Protein AF-A0A5F2HUT5-F1 (afdb_monomer_lite)

Secondary structure (DSSP, 8-state):
---TTT--HHHHHHSTT------TT--GGGGSPPPPTTHHHHHHHTT--S-TT--SSSS-HHHHHHHHHHHHHHHHHHHHHS--

pLDDT: mean 92.96, std 6.51, range [59.81, 98.06]

Structure (mmCIF, N/CA/C/O backbone):
data_AF-A0A5F2HUT5-F1
#
_entry.id   AF-A0A5F2HUT5-F1
#
loop_
_atom_site.group_PDB
_atom_site.id
_atom_site.type_symbol
_atom_site.label_atom_id
_atom_site.label_alt_id
_atom_site.label_comp_id
_atom_site.label_asym_id
_atom_site.label_entity_id
_atom_site.label_seq_id
_atom_site.p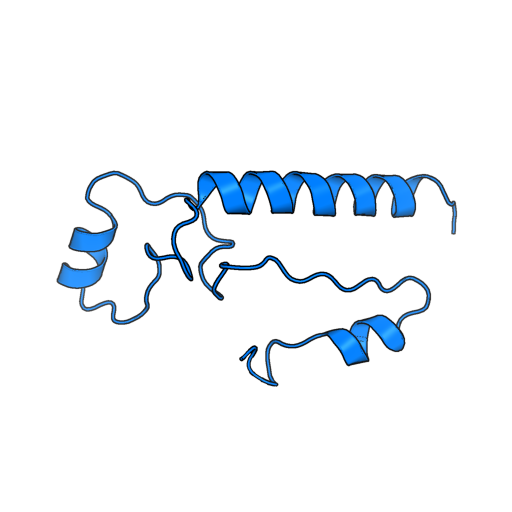dbx_PDB_ins_code
_atom_site.Cartn_x
_atom_site.Cartn_y
_atom_site.Cartn_z
_atom_site.occupancy
_atom_site.B_iso_or_equiv
_atom_site.auth_seq_id
_atom_site.auth_comp_id
_atom_site.auth_asym_id
_atom_site.auth_atom_id
_atom_site.pdbx_PDB_model_num
ATOM 1 N N . THR A 1 1 ? -7.665 -12.489 -0.828 1.00 84.50 1 THR A N 1
ATOM 2 C CA . THR A 1 1 ? -7.201 -12.450 -2.234 1.00 84.50 1 THR A CA 1
ATOM 3 C C . THR A 1 1 ? -7.196 -11.003 -2.692 1.00 84.50 1 THR A C 1
ATOM 5 O O . THR A 1 1 ? -7.870 -10.197 -2.060 1.00 84.50 1 THR A O 1
ATOM 8 N N . ILE A 1 2 ? -6.410 -10.640 -3.709 1.00 89.75 2 ILE A N 1
ATOM 9 C CA . ILE A 1 2 ? -6.442 -9.277 -4.270 1.00 89.75 2 ILE A CA 1
ATOM 10 C C . ILE A 1 2 ? -7.630 -9.207 -5.243 1.00 89.75 2 ILE A C 1
ATOM 12 O O . ILE A 1 2 ? -7.737 -10.112 -6.069 1.00 89.75 2 ILE A O 1
ATOM 16 N N . PRO A 1 3 ? -8.529 -8.208 -5.146 1.00 91.25 3 PRO A N 1
ATOM 17 C CA . PRO A 1 3 ? -9.639 -8.067 -6.087 1.00 91.25 3 PRO A CA 1
ATOM 18 C C . PRO A 1 3 ? -9.157 -7.872 -7.529 1.00 91.25 3 PRO A C 1
ATOM 20 O O . PRO A 1 3 ? -8.169 -7.174 -7.756 1.00 91.25 3 PRO A O 1
ATOM 23 N N . ASP A 1 4 ? -9.896 -8.404 -8.504 1.00 91.31 4 ASP A N 1
ATOM 24 C CA . ASP A 1 4 ? -9.535 -8.317 -9.929 1.00 91.31 4 ASP A CA 1
ATOM 25 C C . ASP A 1 4 ? -9.414 -6.871 -10.434 1.00 91.31 4 ASP A C 1
ATOM 27 O O . ASP A 1 4 ? -8.582 -6.576 -11.283 1.00 91.31 4 ASP A O 1
ATOM 31 N N . GLY A 1 5 ? -10.202 -5.945 -9.875 1.00 90.31 5 GLY A N 1
ATOM 32 C CA . GLY A 1 5 ? -10.108 -4.516 -10.195 1.00 90.31 5 GLY A CA 1
ATOM 33 C C . GLY A 1 5 ? -8.875 -3.809 -9.615 1.00 90.31 5 GLY A C 1
ATOM 34 O O . GLY A 1 5 ? -8.661 -2.637 -9.904 1.00 90.31 5 GLY A O 1
ATOM 35 N N . VAL A 1 6 ? -8.087 -4.492 -8.780 1.00 90.50 6 VAL A N 1
ATOM 36 C CA . VAL A 1 6 ? -6.913 -3.942 -8.081 1.00 90.50 6 VAL A CA 1
ATOM 37 C C . VAL A 1 6 ? -5.626 -4.673 -8.476 1.00 90.50 6 VAL A C 1
ATOM 39 O O . VAL A 1 6 ? -4.546 -4.084 -8.431 1.00 90.50 6 VAL A O 1
ATOM 42 N N . ILE A 1 7 ? -5.705 -5.951 -8.859 1.00 94.81 7 ILE A N 1
ATOM 43 C CA . ILE A 1 7 ? -4.532 -6.716 -9.290 1.00 94.81 7 ILE A CA 1
ATOM 44 C C . ILE A 1 7 ? -3.977 -6.159 -10.613 1.00 94.81 7 ILE A C 1
ATOM 46 O O . ILE A 1 7 ? -4.709 -5.947 -11.576 1.00 94.81 7 ILE A O 1
ATOM 50 N N . ALA A 1 8 ? -2.668 -5.902 -10.655 1.00 94.62 8 ALA A N 1
ATOM 51 C CA . ALA A 1 8 ? -2.004 -5.213 -11.768 1.00 94.62 8 ALA A CA 1
ATOM 52 C C . ALA A 1 8 ? -0.841 -6.017 -12.378 1.00 94.62 8 ALA A C 1
ATOM 54 O O . ALA A 1 8 ? -0.049 -5.478 -13.149 1.00 94.62 8 ALA A O 1
ATOM 55 N N . ASP A 1 9 ? -0.738 -7.306 -12.056 1.00 95.81 9 ASP A N 1
ATOM 56 C CA . ASP A 1 9 ? 0.313 -8.206 -12.544 1.00 95.81 9 ASP A CA 1
ATOM 57 C C . ASP A 1 9 ? 0.328 -8.302 -14.080 1.00 95.81 9 ASP A C 1
ATOM 59 O O . ASP A 1 9 ? 1.372 -8.143 -14.716 1.00 95.81 9 ASP A O 1
ATOM 63 N N . LYS A 1 10 ? -0.849 -8.467 -14.690 1.00 95.38 10 LYS A N 1
ATOM 64 C CA . LYS A 1 10 ? -1.020 -8.517 -16.146 1.00 95.38 10 LYS A CA 1
ATOM 65 C C . LYS A 1 10 ? -0.660 -7.193 -16.806 1.00 95.38 10 LYS A C 1
ATOM 67 O O . LYS A 1 10 ? -0.017 -7.196 -17.850 1.00 95.38 10 LYS A O 1
ATOM 72 N N . LEU A 1 11 ? -1.057 -6.070 -16.205 1.00 94.88 11 LEU A N 1
ATOM 73 C CA . LEU A 1 11 ? -0.721 -4.746 -16.728 1.00 94.88 11 LEU A CA 1
ATOM 74 C C . LEU A 1 11 ? 0.795 -4.532 -16.712 1.00 94.88 11 LEU A C 1
ATOM 76 O O . LEU A 1 11 ? 1.357 -4.126 -17.725 1.00 94.88 11 LEU A O 1
ATOM 80 N N . ALA A 1 12 ? 1.459 -4.860 -15.601 1.00 95.62 12 ALA A N 1
ATOM 81 C CA . ALA A 1 12 ? 2.908 -4.745 -15.491 1.00 95.62 12 ALA A CA 1
ATOM 82 C C . ALA A 1 12 ? 3.621 -5.558 -16.585 1.00 95.62 12 ALA A C 1
ATOM 84 O O . ALA A 1 12 ? 4.497 -5.018 -17.259 1.00 95.62 12 ALA A O 1
ATOM 85 N N . ALA A 1 13 ? 3.183 -6.797 -16.841 1.00 95.75 13 ALA A N 1
ATOM 86 C CA . ALA A 1 13 ? 3.750 -7.660 -17.881 1.00 95.75 13 ALA A CA 1
ATOM 87 C C . ALA A 1 13 ? 3.602 -7.111 -19.317 1.00 95.75 13 ALA A C 1
ATOM 89 O O . ALA A 1 13 ? 4.388 -7.470 -20.191 1.00 95.75 13 ALA A O 1
ATOM 90 N N . LEU A 1 14 ? 2.614 -6.246 -19.572 1.00 96.75 14 LEU A N 1
ATOM 91 C CA . LEU A 1 14 ? 2.389 -5.623 -20.883 1.00 96.75 14 LEU A CA 1
ATOM 92 C C . LEU A 1 14 ? 3.186 -4.329 -21.087 1.00 96.75 14 LEU A C 1
ATOM 94 O O . LEU A 1 14 ? 3.271 -3.826 -22.207 1.00 96.75 14 LEU A O 1
ATOM 98 N N . THR A 1 15 ? 3.756 -3.763 -20.023 1.00 92.88 15 THR A N 1
ATOM 99 C CA . THR A 1 15 ? 4.490 -2.495 -20.098 1.00 92.88 15 THR A CA 1
ATOM 100 C C . THR A 1 15 ? 5.998 -2.742 -20.247 1.00 92.88 15 THR A C 1
ATOM 102 O O . THR A 1 15 ? 6.556 -3.508 -19.466 1.00 92.88 15 THR A O 1
ATOM 105 N N . PRO A 1 16 ? 6.707 -2.071 -21.182 1.00 90.19 16 PRO A N 1
ATOM 106 C CA . PRO A 1 16 ? 8.115 -2.374 -21.490 1.00 90.19 16 PRO A CA 1
ATOM 107 C C . PRO A 1 16 ? 9.096 -2.320 -20.308 1.00 90.19 16 PRO A C 1
ATOM 109 O O . PRO A 1 16 ? 10.145 -2.953 -20.351 1.00 90.19 16 PRO A O 1
ATOM 112 N N . ARG A 1 17 ? 8.776 -1.551 -19.260 1.00 88.06 17 ARG A N 1
ATOM 113 C CA . ARG A 1 17 ? 9.571 -1.438 -18.022 1.00 88.06 17 ARG A CA 1
ATOM 114 C C . ARG A 1 17 ? 8.737 -1.702 -16.763 1.00 88.06 17 ARG A C 1
ATOM 116 O O . ARG A 1 17 ? 9.098 -1.235 -15.683 1.00 88.06 17 ARG A O 1
ATOM 123 N N . GLY A 1 18 ? 7.605 -2.387 -16.914 1.00 91.75 18 GLY A N 1
ATOM 124 C CA . GLY A 1 18 ? 6.692 -2.675 -15.818 1.00 91.75 18 GLY A CA 1
ATOM 125 C C . GLY A 1 18 ? 7.297 -3.592 -14.779 1.00 91.75 18 GLY A C 1
ATOM 126 O O . GLY A 1 18 ? 7.904 -4.611 -15.100 1.00 91.75 18 GLY A O 1
ATOM 127 N N . THR A 1 19 ? 7.071 -3.252 -13.521 1.00 92.81 19 THR A N 1
ATOM 128 C CA . THR A 1 19 ? 7.346 -4.114 -12.378 1.00 92.81 19 THR A CA 1
ATOM 129 C C . THR A 1 19 ? 6.073 -4.257 -11.560 1.00 92.81 19 THR A C 1
ATOM 131 O O . THR A 1 19 ? 5.194 -3.395 -11.576 1.00 92.81 19 THR A O 1
ATOM 134 N N . TYR A 1 20 ? 5.950 -5.381 -10.862 1.00 95.38 20 TYR A N 1
ATOM 135 C CA . TYR A 1 20 ? 4.827 -5.649 -9.978 1.00 95.38 20 TYR A CA 1
ATOM 136 C C . TYR A 1 20 ? 5.351 -6.184 -8.653 1.00 95.38 20 TYR A C 1
ATOM 138 O O . TYR A 1 20 ? 6.184 -7.090 -8.624 1.00 95.38 20 TYR A O 1
ATOM 146 N N . ALA A 1 21 ? 4.857 -5.615 -7.559 1.00 95.38 21 ALA A N 1
ATOM 147 C CA . ALA A 1 21 ? 5.157 -6.048 -6.207 1.00 95.38 21 ALA A CA 1
ATOM 148 C C . ALA A 1 21 ? 3.884 -5.986 -5.359 1.00 95.38 21 ALA A C 1
ATOM 150 O O . ALA A 1 21 ? 3.031 -5.119 -5.552 1.00 95.38 21 ALA A O 1
ATOM 151 N N . THR A 1 22 ? 3.774 -6.896 -4.395 1.00 94.44 22 THR A N 1
ATOM 152 C CA . THR A 1 22 ? 2.696 -6.919 -3.400 1.00 94.44 22 THR A CA 1
ATOM 153 C C . THR A 1 22 ? 3.291 -6.845 -2.007 1.00 94.44 22 THR A C 1
ATOM 155 O O . THR A 1 22 ? 4.222 -7.593 -1.712 1.00 94.44 22 THR A O 1
ATOM 158 N N . VAL A 1 23 ? 2.710 -6.027 -1.132 1.00 94.00 23 VAL A N 1
ATOM 159 C CA . VAL A 1 23 ? 3.124 -5.936 0.274 1.00 94.00 23 VAL A CA 1
ATOM 160 C C . VAL A 1 23 ? 2.269 -6.878 1.115 1.00 94.00 23 VAL A C 1
ATOM 162 O O . VAL A 1 23 ? 1.058 -6.695 1.260 1.00 94.00 23 VAL A O 1
ATOM 165 N N . LYS A 1 24 ? 2.889 -7.921 1.673 1.00 92.75 24 LYS A N 1
ATOM 166 C CA . LYS A 1 24 ? 2.174 -8.915 2.485 1.00 92.75 24 LYS A CA 1
ATOM 167 C C . LYS A 1 24 ? 1.645 -8.277 3.773 1.00 92.75 24 LYS A C 1
ATOM 169 O O . LYS A 1 24 ? 2.406 -7.692 4.543 1.00 92.75 24 LYS A O 1
ATOM 174 N N . GLY A 1 25 ? 0.352 -8.476 4.032 1.00 92.00 25 GLY A N 1
ATOM 175 C CA . GLY A 1 25 ? -0.335 -7.937 5.209 1.00 92.00 25 GLY A CA 1
ATOM 176 C C . GLY A 1 25 ? -0.859 -6.511 5.032 1.00 92.00 25 GLY A C 1
ATOM 177 O O . GLY A 1 25 ? -1.458 -5.990 5.963 1.00 92.00 25 GLY A O 1
ATOM 178 N N . ALA A 1 26 ? -0.679 -5.892 3.861 1.00 94.38 26 ALA A N 1
ATOM 179 C CA . ALA A 1 26 ? -1.366 -4.654 3.509 1.00 94.38 26 ALA A CA 1
ATOM 180 C C . ALA A 1 26 ? -2.792 -4.935 3.003 1.00 94.38 26 ALA A C 1
ATOM 182 O O . ALA A 1 26 ? -3.053 -5.968 2.378 1.00 94.38 26 ALA A O 1
ATOM 183 N N . ILE A 1 27 ? -3.698 -3.987 3.236 1.00 93.75 27 ILE A N 1
ATOM 184 C CA . ILE A 1 27 ? -5.008 -3.900 2.574 1.00 93.75 27 ILE A CA 1
ATOM 185 C C . ILE A 1 27 ? -5.058 -2.657 1.688 1.00 93.75 27 ILE A C 1
ATOM 187 O O . ILE A 1 27 ? -4.121 -1.860 1.673 1.00 93.75 27 ILE A O 1
ATOM 191 N N . HIS A 1 28 ? -6.173 -2.465 0.976 1.00 92.19 28 HIS A N 1
ATOM 192 C CA . HIS A 1 28 ? -6.347 -1.300 0.113 1.00 92.19 28 HIS A CA 1
ATOM 193 C C . HIS A 1 28 ? -6.102 0.018 0.856 1.00 92.19 28 HIS A C 1
ATOM 195 O O . HIS A 1 28 ? -5.454 0.881 0.302 1.00 92.19 28 HIS A O 1
ATOM 201 N N . PHE A 1 29 ? -6.508 0.163 2.119 1.00 94.88 29 PHE A N 1
ATOM 202 C CA . PHE 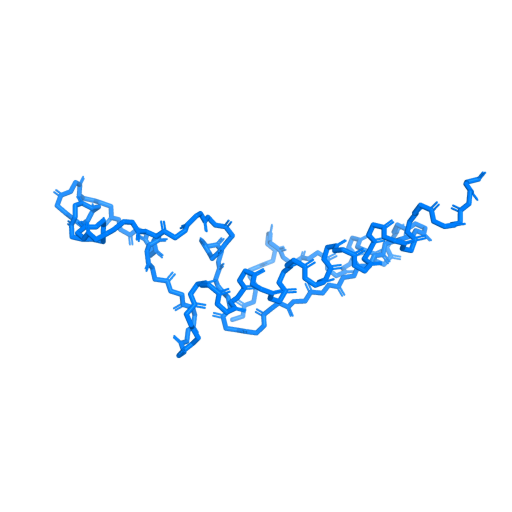A 1 29 ? -6.317 1.407 2.877 1.00 94.88 29 PHE A CA 1
ATOM 203 C C . PHE A 1 29 ? -4.927 1.586 3.502 1.00 94.88 29 PHE A C 1
ATOM 205 O O . PHE A 1 29 ? -4.620 2.671 3.990 1.00 94.88 29 PHE A O 1
ATOM 212 N N . SER A 1 30 ? -4.053 0.575 3.457 1.00 95.44 30 SER A N 1
ATOM 213 C CA . SER A 1 30 ? -2.723 0.653 4.077 1.00 95.44 30 SER A CA 1
ATOM 214 C C . SER A 1 30 ? -1.794 1.678 3.412 1.00 95.44 30 SER A C 1
ATOM 216 O O . SER A 1 30 ? -0.790 2.046 4.014 1.00 95.44 30 SER A O 1
ATOM 218 N N . PHE A 1 31 ? -2.096 2.162 2.197 1.00 93.88 31 PHE A N 1
ATOM 219 C CA . PHE A 1 31 ? -1.321 3.246 1.569 1.00 93.88 31 PHE A CA 1
ATOM 220 C C . PHE A 1 31 ? -1.618 4.627 2.171 1.00 93.88 31 PHE A C 1
ATOM 222 O O . PHE A 1 31 ? -0.835 5.553 1.964 1.00 93.88 31 PHE A O 1
ATOM 229 N N . LEU A 1 32 ? -2.746 4.788 2.872 1.00 96.12 32 LEU A N 1
ATOM 230 C CA . LEU A 1 32 ? -3.089 6.039 3.544 1.00 96.12 32 LEU A CA 1
ATOM 231 C C . LEU A 1 32 ? -2.116 6.307 4.694 1.00 96.12 32 LEU A C 1
ATOM 233 O O . LEU A 1 32 ? -1.431 5.406 5.174 1.00 96.12 32 LEU A O 1
ATOM 237 N N . GLN A 1 33 ? -2.085 7.549 5.170 1.00 95.19 33 GLN A N 1
ATOM 238 C CA . GLN A 1 33 ? -1.301 7.951 6.335 1.00 95.19 33 GLN A CA 1
ATOM 239 C C . GLN A 1 33 ? -1.640 7.139 7.596 1.00 95.19 33 GLN A C 1
ATOM 241 O O . GLN A 1 33 ? -2.730 6.574 7.730 1.00 95.19 33 GLN A O 1
ATOM 246 N N . GLU A 1 34 ? -0.718 7.135 8.558 1.00 96.00 34 GLU A N 1
ATOM 247 C CA . GLU A 1 34 ? -0.994 6.656 9.913 1.00 96.00 34 GLU A CA 1
ATOM 248 C C . GLU A 1 34 ? -2.171 7.405 10.539 1.00 96.00 34 GLU A C 1
ATOM 250 O O . GLU A 1 34 ? -2.263 8.636 10.478 1.00 96.00 34 GLU A O 1
ATOM 255 N N . CYS A 1 35 ? -3.099 6.648 11.126 1.00 95.31 35 CYS A N 1
ATOM 256 C CA . CYS A 1 35 ? -4.212 7.246 11.840 1.00 95.31 35 CYS A CA 1
ATOM 257 C C . CYS A 1 35 ? -3.709 7.917 13.116 1.00 95.31 35 CYS A C 1
ATOM 259 O O . CYS A 1 35 ? -2.888 7.376 13.856 1.00 95.31 35 CYS A O 1
ATOM 261 N N . LYS A 1 36 ? -4.231 9.114 13.384 1.00 95.88 36 LYS A N 1
ATOM 262 C CA . LYS A 1 36 ? -3.989 9.801 14.653 1.00 95.88 36 LYS A CA 1
ATOM 263 C C . LYS A 1 36 ? -4.623 9.013 15.809 1.00 95.88 36 LYS A C 1
ATOM 265 O O . LYS A 1 36 ? -5.590 8.282 15.572 1.00 95.88 36 LYS A O 1
ATOM 270 N N . PRO A 1 37 ? -4.149 9.198 17.055 1.00 96.00 37 PRO A N 1
ATOM 271 C CA . PRO A 1 37 ? -4.838 8.670 18.230 1.00 96.00 37 PRO A CA 1
ATOM 272 C C . PRO A 1 37 ? -6.323 9.064 18.222 1.00 96.00 37 PRO A C 1
ATOM 274 O O . PRO A 1 37 ? -6.641 10.227 17.972 1.00 96.00 37 PRO A O 1
ATOM 277 N N . GLY A 1 38 ? -7.221 8.103 18.454 1.00 95.88 38 GLY A N 1
ATOM 278 C CA . GLY A 1 38 ? -8.675 8.312 18.396 1.00 95.88 38 GLY A CA 1
ATOM 279 C C . GLY A 1 38 ? -9.282 8.323 16.983 1.00 95.88 38 GLY A C 1
ATOM 280 O O . GLY A 1 38 ? -10.485 8.521 16.829 1.00 95.88 38 GLY A O 1
ATOM 281 N N . GLY A 1 39 ? -8.472 8.165 15.929 1.00 95.38 39 GLY A N 1
ATOM 282 C CA . GLY A 1 39 ? -8.939 8.270 14.545 1.00 95.38 39 GLY A CA 1
ATOM 283 C C . GLY A 1 39 ? -9.877 7.138 14.124 1.00 95.38 39 GLY A C 1
ATOM 284 O O . GLY A 1 39 ? -10.839 7.386 13.403 1.00 95.38 39 GLY A O 1
ATOM 285 N N . ALA A 1 40 ? -9.628 5.911 14.588 1.0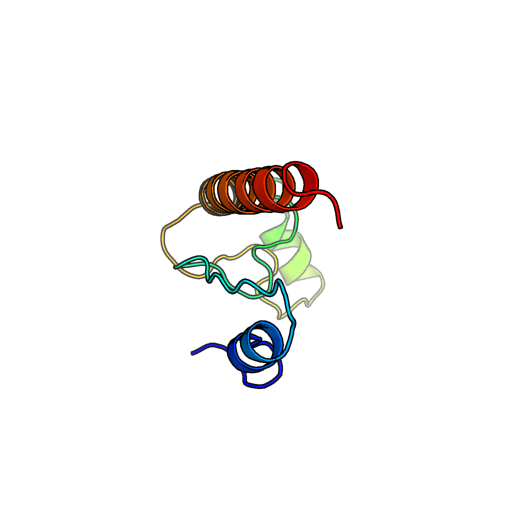0 94.19 40 ALA A N 1
ATOM 286 C CA . ALA A 1 40 ? -10.478 4.765 14.268 1.00 94.19 40 ALA A CA 1
ATOM 287 C C . ALA A 1 40 ? -11.869 4.906 14.908 1.00 94.19 40 ALA A C 1
ATOM 289 O O . ALA A 1 40 ? -12.885 4.615 14.278 1.00 94.19 40 ALA A O 1
ATOM 290 N N . GLU A 1 41 ? -11.908 5.395 16.146 1.00 95.81 41 GLU A N 1
ATOM 291 C CA . GLU A 1 41 ? -13.126 5.659 16.903 1.00 95.81 41 GLU A CA 1
ATOM 292 C C . GLU A 1 41 ? -13.944 6.768 16.242 1.00 95.81 41 GLU A C 1
ATOM 294 O O . GLU A 1 41 ? -15.128 6.570 15.983 1.00 95.81 41 GLU A O 1
ATOM 299 N N . LEU A 1 42 ? -13.301 7.882 15.874 1.00 96.81 42 LEU A N 1
ATOM 300 C CA . LEU A 1 42 ? -13.961 8.996 15.190 1.00 96.81 42 LEU A CA 1
ATOM 301 C C . LEU A 1 42 ? -14.608 8.561 13.867 1.00 96.81 42 LEU A C 1
ATOM 303 O O . LEU A 1 42 ? -15.746 8.931 13.581 1.00 96.81 42 LEU A O 1
ATOM 307 N N . LEU A 1 43 ? -13.900 7.763 13.062 1.00 96.38 43 LEU A N 1
ATOM 308 C CA . LEU A 1 43 ? -14.444 7.244 11.805 1.00 96.38 43 LEU A CA 1
ATOM 309 C C . LEU A 1 43 ? -15.680 6.378 12.061 1.00 96.38 43 LEU A C 1
ATOM 311 O O . LEU A 1 43 ? -16.727 6.592 11.447 1.00 96.38 43 LEU A O 1
ATOM 315 N N . LYS A 1 44 ? -15.599 5.472 13.038 1.00 95.56 44 LYS A N 1
ATOM 316 C CA . LYS A 1 44 ? -16.728 4.627 13.435 1.00 95.56 44 LYS A CA 1
ATOM 317 C C . LYS A 1 44 ? -17.928 5.454 13.911 1.00 95.56 44 LYS A C 1
ATOM 319 O O . LYS A 1 44 ? -19.058 5.145 13.543 1.00 95.56 44 LYS A O 1
ATOM 324 N N . GLU A 1 45 ? -17.701 6.506 14.695 1.00 97.31 45 GLU A N 1
ATOM 325 C CA . GLU A 1 45 ? -18.750 7.425 15.163 1.00 97.31 45 GLU A CA 1
ATOM 326 C C . GLU A 1 45 ? -19.414 8.195 14.015 1.00 97.31 45 GLU A C 1
ATOM 328 O O . GLU A 1 45 ? -20.620 8.433 14.056 1.00 97.31 45 GLU A O 1
ATOM 333 N N . SER A 1 46 ? -18.662 8.531 12.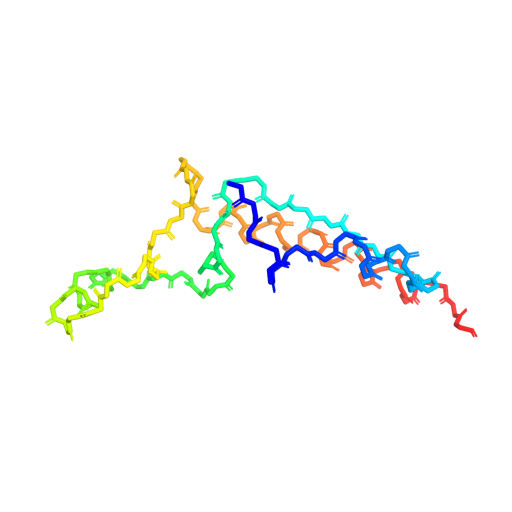962 1.00 96.69 46 SER A N 1
ATOM 334 C CA . SER A 1 46 ? -19.210 9.159 11.749 1.00 96.69 46 SER A CA 1
ATOM 335 C C . SER A 1 46 ? -19.969 8.203 10.818 1.00 96.69 46 SER A C 1
ATOM 337 O O . SER A 1 46 ? -20.533 8.649 9.820 1.00 96.69 46 SER A O 1
ATOM 339 N N . GLY A 1 47 ? -20.022 6.908 11.145 1.00 97.25 47 GLY A N 1
ATOM 340 C CA . GLY A 1 47 ? -20.687 5.891 10.332 1.00 97.25 47 GLY A CA 1
ATOM 341 C C . GLY A 1 47 ? -19.825 5.324 9.204 1.00 97.25 47 GLY A C 1
ATOM 342 O O . GLY A 1 47 ? -20.368 4.697 8.297 1.00 97.25 47 GLY A O 1
ATOM 343 N N . GLU A 1 48 ? -18.505 5.519 9.253 1.00 96.81 48 GLU A N 1
ATOM 344 C CA . GLU A 1 48 ? -17.583 4.873 8.321 1.00 96.81 48 GLU A CA 1
ATOM 345 C C . GLU A 1 48 ? -17.562 3.361 8.568 1.00 96.81 48 GLU A C 1
ATOM 347 O O . GLU A 1 48 ? -17.418 2.894 9.704 1.00 96.81 48 GLU A O 1
ATOM 352 N N . VAL A 1 49 ? -17.712 2.596 7.491 1.00 95.62 49 VAL A N 1
ATOM 353 C CA . VAL A 1 49 ? -17.740 1.127 7.509 1.00 95.62 49 VAL A CA 1
ATOM 354 C C . VAL A 1 49 ? -16.447 0.531 6.968 1.00 95.62 49 VAL A C 1
ATOM 356 O O . VAL A 1 49 ? -16.147 -0.634 7.246 1.00 95.62 49 VAL A O 1
ATOM 359 N N . ASP A 1 50 ? -15.671 1.320 6.228 1.00 94.69 50 ASP A N 1
ATOM 360 C CA . ASP A 1 50 ? -14.417 0.880 5.655 1.00 94.69 50 ASP A CA 1
ATOM 361 C C . ASP A 1 50 ? -13.305 0.800 6.717 1.00 94.69 50 ASP A C 1
ATOM 363 O O . ASP A 1 50 ? -13.180 1.662 7.594 1.00 94.69 50 ASP A O 1
ATOM 367 N N . PRO A 1 51 ? -12.421 -0.212 6.640 1.00 92.69 51 PRO A N 1
ATOM 368 C CA . PRO A 1 51 ? -11.317 -0.408 7.579 1.00 92.69 51 PRO A CA 1
ATOM 369 C C . PRO A 1 51 ? -10.146 0.573 7.347 1.00 92.69 51 PRO A C 1
ATOM 371 O O . PRO A 1 51 ? -8.990 0.163 7.270 1.00 92.69 51 PRO A O 1
ATOM 374 N N . ILE A 1 52 ? -10.416 1.879 7.257 1.00 95.81 52 ILE A N 1
ATOM 375 C CA . ILE A 1 52 ? -9.439 2.933 6.918 1.00 95.81 52 ILE A CA 1
ATOM 376 C C . ILE A 1 52 ? -8.252 2.973 7.888 1.00 95.81 52 ILE A C 1
ATOM 378 O O . ILE A 1 52 ? -7.122 3.222 7.464 1.00 95.81 52 ILE A O 1
ATOM 382 N N . CYS A 1 53 ? -8.487 2.723 9.179 1.00 95.06 53 CYS A N 1
ATOM 383 C CA . CYS A 1 53 ? -7.449 2.704 10.218 1.00 95.06 53 CYS A CA 1
ATOM 384 C C . CYS A 1 53 ? -6.964 1.300 10.600 1.00 95.06 53 CYS A C 1
ATOM 386 O O . CYS A 1 53 ? -6.185 1.172 11.541 1.00 95.06 53 CYS A O 1
ATOM 388 N N . ALA A 1 54 ? -7.414 0.257 9.902 1.00 91.88 54 ALA A N 1
ATOM 389 C CA . ALA A 1 54 ? -6.927 -1.101 10.107 1.00 91.88 54 ALA A CA 1
ATOM 390 C C . ALA A 1 54 ? -5.980 -1.516 8.973 1.00 91.88 54 ALA A C 1
ATOM 392 O O . ALA A 1 54 ? -5.970 -0.923 7.894 1.00 91.88 54 ALA A O 1
ATOM 393 N N . ASP A 1 55 ? -5.189 -2.555 9.225 1.00 92.25 55 ASP A N 1
ATOM 394 C CA . ASP A 1 55 ? -4.296 -3.176 8.250 1.00 92.25 55 ASP A CA 1
ATOM 395 C C . ASP A 1 55 ? -4.526 -4.698 8.221 1.00 92.25 55 ASP A C 1
ATOM 397 O O . ASP A 1 55 ? -5.231 -5.263 9.058 1.00 92.25 55 ASP A O 1
ATOM 401 N N . GLY A 1 56 ? -3.973 -5.387 7.224 1.00 84.19 56 GLY A N 1
ATOM 402 C CA . GLY A 1 56 ? -4.334 -6.770 6.876 1.00 84.19 56 GLY A CA 1
ATOM 403 C C . GLY A 1 56 ? -3.727 -7.871 7.743 1.00 84.19 56 GLY A C 1
ATOM 404 O O . GLY A 1 56 ? -3.718 -9.029 7.322 1.00 84.19 56 GLY A O 1
ATOM 405 N N . GLY A 1 57 ? -3.172 -7.550 8.911 1.00 86.50 57 GLY A N 1
ATOM 406 C CA . GLY A 1 57 ? -2.528 -8.532 9.777 1.00 86.50 57 GLY A CA 1
ATOM 407 C C . GLY A 1 57 ? -1.891 -7.916 11.017 1.00 86.50 57 GLY A C 1
ATOM 408 O O . GLY A 1 57 ? -2.367 -6.923 11.548 1.00 86.50 57 GLY A O 1
ATOM 409 N N . SER A 1 58 ? -0.799 -8.521 11.484 1.00 88.62 58 SER A N 1
ATOM 410 C CA . SER A 1 58 ? -0.099 -8.114 12.711 1.00 88.62 58 SER A CA 1
ATOM 411 C C . SER A 1 58 ? 0.946 -7.012 12.511 1.00 88.62 58 SER A C 1
ATOM 413 O O . SER A 1 58 ? 1.619 -6.637 13.467 1.00 88.62 58 SER A O 1
ATOM 415 N N . ARG A 1 59 ? 1.159 -6.558 11.272 1.00 94.38 59 ARG A N 1
ATOM 416 C CA . ARG A 1 59 ? 2.141 -5.512 10.962 1.00 94.38 59 ARG A CA 1
ATOM 417 C C . ARG A 1 59 ? 1.519 -4.146 11.192 1.00 94.38 59 ARG A C 1
ATOM 419 O O . ARG A 1 59 ? 0.372 -3.937 10.809 1.00 94.38 59 ARG A O 1
ATOM 426 N N . SER A 1 60 ? 2.288 -3.228 11.771 1.00 94.88 60 SER A N 1
ATOM 427 C CA . SER A 1 60 ? 1.854 -1.839 11.887 1.00 94.88 60 SER A CA 1
ATOM 428 C C . SER A 1 60 ? 1.850 -1.159 10.516 1.00 94.88 60 SER A C 1
ATOM 430 O O . SER A 1 60 ? 2.621 -1.529 9.624 1.00 94.88 60 SER A O 1
ATOM 432 N N . ARG A 1 61 ? 1.026 -0.119 10.355 1.00 96.38 61 ARG A N 1
ATOM 433 C CA . ARG A 1 61 ? 1.054 0.733 9.161 1.00 96.38 61 ARG A CA 1
ATOM 434 C C . ARG A 1 61 ? 2.444 1.305 8.891 1.00 96.38 61 ARG A C 1
ATOM 436 O O . ARG A 1 61 ? 2.889 1.280 7.749 1.00 96.38 61 ARG A O 1
ATOM 443 N N . ALA A 1 62 ? 3.153 1.728 9.936 1.00 96.94 62 ALA A N 1
ATOM 444 C CA . ALA A 1 62 ? 4.527 2.207 9.835 1.00 96.94 62 ALA A CA 1
ATOM 445 C C . ALA A 1 62 ? 5.474 1.151 9.231 1.00 96.94 62 ALA A C 1
ATOM 447 O O . ALA A 1 62 ? 6.264 1.469 8.342 1.00 96.94 62 ALA A O 1
ATOM 448 N N . ASP A 1 63 ? 5.360 -0.121 9.635 1.00 97.12 63 ASP A N 1
ATOM 449 C CA . ASP A 1 63 ? 6.175 -1.210 9.072 1.00 97.12 63 ASP A CA 1
ATOM 450 C C . ASP A 1 63 ? 5.840 -1.493 7.602 1.00 97.12 63 ASP A C 1
ATOM 452 O O . ASP A 1 63 ? 6.718 -1.862 6.817 1.00 97.12 63 ASP A O 1
ATOM 456 N N . LEU A 1 64 ? 4.564 -1.364 7.223 1.00 97.69 64 LEU A N 1
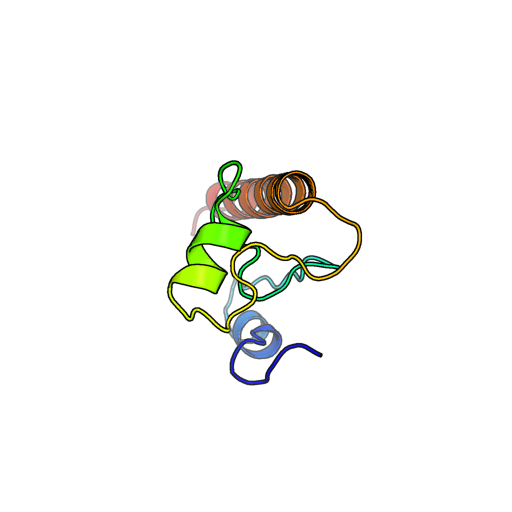ATOM 457 C CA . LEU A 1 64 ? 4.124 -1.490 5.830 1.00 97.69 64 LEU A CA 1
ATOM 458 C C . LEU A 1 64 ? 4.659 -0.320 4.993 1.00 97.69 64 LEU A C 1
ATOM 460 O O . LEU A 1 64 ? 5.166 -0.525 3.889 1.00 97.69 64 LEU A O 1
ATOM 464 N N . HIS A 1 65 ? 4.608 0.899 5.531 1.00 98.00 65 HIS A N 1
ATOM 465 C CA . HIS A 1 65 ? 5.139 2.104 4.892 1.00 98.00 65 HIS A CA 1
ATOM 466 C C . HIS A 1 65 ? 6.654 2.044 4.725 1.00 98.00 65 HIS A C 1
ATOM 468 O O . HIS A 1 65 ? 7.157 2.424 3.671 1.00 98.00 65 HIS A O 1
ATOM 474 N N . ALA A 1 66 ? 7.389 1.517 5.703 1.00 97.81 66 ALA A N 1
ATOM 475 C CA . ALA A 1 66 ? 8.833 1.329 5.592 1.00 97.81 66 ALA A CA 1
ATOM 476 C C . ALA A 1 66 ? 9.208 0.391 4.427 1.00 97.81 66 ALA A C 1
ATOM 478 O O . ALA A 1 66 ? 10.131 0.691 3.664 1.00 97.81 66 ALA A O 1
ATOM 479 N N . GLU A 1 67 ? 8.464 -0.705 4.238 1.00 97.69 67 GLU A N 1
ATOM 480 C CA . GLU A 1 67 ? 8.640 -1.600 3.085 1.00 97.69 67 GLU A CA 1
ATOM 481 C C . GLU A 1 67 ? 8.301 -0.897 1.765 1.00 97.69 67 GLU A C 1
ATOM 483 O O . GLU A 1 67 ? 9.090 -0.960 0.819 1.00 97.69 67 GLU A O 1
ATOM 488 N N . LEU A 1 68 ? 7.178 -0.170 1.711 1.00 97.25 68 LEU A N 1
ATOM 489 C CA . LEU A 1 68 ? 6.782 0.613 0.536 1.00 97.25 68 LEU A CA 1
ATOM 490 C C . LEU A 1 68 ? 7.849 1.643 0.151 1.00 97.25 68 LEU A C 1
ATOM 492 O O . LEU A 1 68 ? 8.202 1.743 -1.022 1.00 97.25 68 LEU A O 1
ATOM 496 N N . VAL A 1 69 ? 8.409 2.372 1.119 1.00 98.06 69 VAL A N 1
ATOM 497 C CA . VAL A 1 69 ? 9.499 3.332 0.883 1.00 98.06 69 VAL A CA 1
ATOM 498 C C . VAL A 1 69 ? 10.716 2.636 0.277 1.00 98.06 69 VAL A C 1
ATOM 500 O O . VAL A 1 69 ? 11.327 3.184 -0.642 1.00 98.06 69 VAL A O 1
ATOM 503 N N . GLY A 1 70 ? 11.062 1.438 0.755 1.00 97.94 70 GLY A N 1
ATOM 504 C CA . GLY A 1 70 ? 12.134 0.625 0.182 1.00 97.94 70 GLY A CA 1
ATOM 505 C C . GLY A 1 70 ? 11.866 0.262 -1.279 1.00 97.94 70 GLY A C 1
ATOM 506 O O . GLY A 1 70 ? 12.688 0.563 -2.144 1.00 97.94 70 GLY A O 1
ATOM 507 N N . LEU A 1 71 ? 10.691 -0.309 -1.558 1.00 97.31 71 LEU A N 1
ATOM 508 C CA . LEU A 1 71 ? 10.273 -0.711 -2.905 1.00 97.31 71 LEU A CA 1
ATOM 509 C C . LEU A 1 71 ? 10.258 0.474 -3.879 1.00 97.31 71 LEU A C 1
ATOM 511 O O . LEU A 1 71 ? 10.881 0.405 -4.938 1.00 97.31 71 LEU A O 1
ATOM 515 N N . ILE A 1 72 ? 9.611 1.580 -3.500 1.00 96.00 72 ILE A N 1
ATOM 516 C CA . ILE A 1 72 ? 9.509 2.796 -4.320 1.00 96.00 72 ILE A CA 1
ATOM 517 C C . ILE A 1 72 ? 10.898 3.376 -4.582 1.00 96.00 72 ILE A C 1
ATOM 519 O O . ILE A 1 72 ? 11.227 3.705 -5.719 1.00 96.00 72 ILE A O 1
ATOM 523 N N . ARG A 1 73 ? 11.747 3.478 -3.553 1.00 97.12 73 ARG A N 1
ATOM 524 C CA . ARG A 1 73 ? 13.111 4.000 -3.712 1.00 97.12 73 ARG A CA 1
ATOM 525 C C . ARG A 1 73 ? 13.922 3.145 -4.679 1.00 97.12 73 ARG A C 1
ATOM 527 O O . ARG A 1 73 ? 14.592 3.704 -5.544 1.00 97.12 73 ARG A O 1
ATOM 534 N N . SER A 1 74 ? 13.878 1.822 -4.536 1.00 95.25 74 SER A N 1
ATOM 535 C CA . SER A 1 74 ? 14.577 0.903 -5.435 1.00 95.25 74 SER A CA 1
ATOM 536 C C . SER A 1 74 ? 14.071 1.014 -6.873 1.00 95.25 74 SER A C 1
ATOM 538 O O . SER A 1 74 ? 14.879 1.014 -7.803 1.00 95.25 74 SER A O 1
ATOM 540 N N . ASP A 1 75 ? 12.759 1.157 -7.062 1.00 93.56 75 ASP A N 1
ATOM 541 C CA . ASP A 1 75 ? 12.149 1.309 -8.382 1.00 93.56 75 ASP A CA 1
ATOM 542 C C . ASP A 1 75 ? 12.568 2.620 -9.060 1.00 93.56 75 ASP A C 1
ATOM 544 O O . ASP A 1 75 ? 13.089 2.596 -10.174 1.00 93.56 75 ASP A O 1
ATOM 548 N N . LEU A 1 76 ? 12.474 3.744 -8.342 1.00 93.50 76 LEU A N 1
ATOM 549 C CA . LEU A 1 76 ? 12.920 5.054 -8.824 1.00 93.50 76 LEU A CA 1
ATOM 550 C C . LEU A 1 76 ? 14.418 5.059 -9.151 1.00 93.50 76 LEU A C 1
ATOM 552 O O . LEU A 1 76 ? 14.830 5.588 -10.180 1.00 93.50 76 LEU A O 1
ATOM 556 N N . GLN A 1 77 ? 15.250 4.438 -8.309 1.00 93.81 77 GLN A N 1
ATOM 557 C CA . GLN A 1 77 ? 16.684 4.311 -8.576 1.00 93.81 77 GLN A CA 1
ATOM 558 C C . GLN A 1 77 ? 16.970 3.508 -9.845 1.00 93.81 77 GLN A C 1
ATOM 560 O O . GLN A 1 77 ? 17.884 3.871 -10.576 1.00 93.81 77 GLN A O 1
ATOM 565 N N . ARG A 1 78 ? 16.225 2.429 -10.112 1.00 90.31 78 ARG A N 1
ATOM 566 C CA . ARG A 1 78 ? 16.343 1.673 -11.366 1.00 90.31 78 ARG A CA 1
ATOM 567 C C . ARG A 1 78 ? 15.902 2.534 -12.551 1.00 90.31 78 ARG A C 1
ATOM 569 O O . ARG A 1 78 ? 16.658 2.697 -13.500 1.00 90.31 78 ARG A O 1
ATOM 576 N N . ALA A 1 79 ? 14.710 3.123 -12.464 1.00 88.69 79 ALA A N 1
ATOM 577 C CA . ALA A 1 79 ? 14.092 3.887 -13.545 1.00 88.69 79 ALA A CA 1
ATOM 578 C C . ALA A 1 79 ? 14.902 5.124 -13.966 1.00 88.69 79 ALA A C 1
ATOM 580 O O . ALA A 1 79 ? 14.863 5.496 -15.135 1.00 88.69 79 ALA A O 1
ATOM 581 N N . PHE A 1 80 ? 15.625 5.751 -13.034 1.00 88.50 80 PHE A N 1
ATOM 582 C CA . PHE A 1 80 ? 16.441 6.938 -13.309 1.00 88.50 80 PHE A CA 1
ATOM 583 C C . PHE A 1 80 ? 17.919 6.648 -13.603 1.00 88.50 80 PHE A C 1
ATOM 585 O O . PHE A 1 80 ? 18.626 7.559 -14.028 1.00 88.50 80 PHE A O 1
ATOM 592 N N . LYS A 1 81 ? 18.409 5.422 -13.378 1.00 84.06 81 LYS A N 1
ATOM 593 C CA . LYS A 1 81 ? 19.783 5.033 -13.748 1.00 84.06 81 LYS A CA 1
ATOM 594 C C . LYS A 1 81 ? 19.915 4.649 -15.218 1.00 84.06 81 LYS A C 1
ATOM 596 O O . LYS A 1 81 ? 20.971 4.893 -15.791 1.00 84.06 81 LYS A O 1
ATOM 601 N N . ASP A 1 82 ? 18.859 4.102 -15.811 1.00 69.88 82 ASP A N 1
ATOM 602 C CA . ASP A 1 82 ? 18.837 3.710 -17.218 1.00 69.88 82 ASP A CA 1
ATOM 603 C C . AS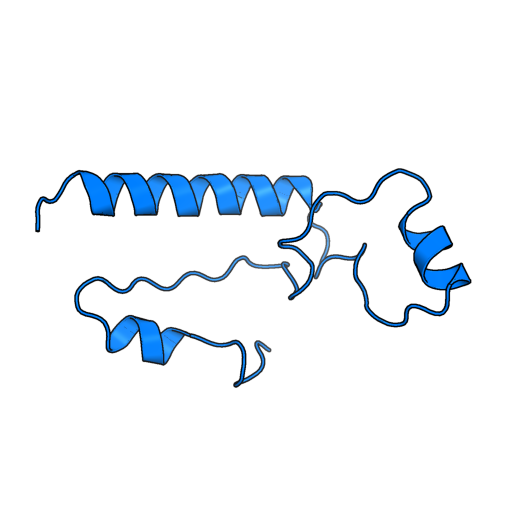P A 1 82 ? 18.148 4.813 -18.047 1.00 69.88 82 ASP A C 1
ATOM 605 O O . ASP A 1 82 ? 16.915 4.929 -17.994 1.00 69.88 82 ASP A O 1
ATOM 609 N N . PRO A 1 83 ? 18.901 5.665 -18.780 1.00 59.81 83 PRO A N 1
ATOM 610 C CA . PRO A 1 83 ? 18.295 6.664 -19.653 1.00 59.81 83 PRO A CA 1
ATOM 611 C C . PRO A 1 83 ? 17.460 5.973 -20.739 1.00 59.81 83 PRO A C 1
ATOM 613 O O . PRO A 1 83 ? 17.834 4.911 -21.237 1.00 59.81 83 PRO A O 1
ATOM 616 N N . MET A 1 84 ? 16.302 6.570 -21.043 1.00 61.50 84 MET A N 1
ATOM 617 C CA . MET A 1 84 ? 15.389 6.115 -22.099 1.00 61.50 84 MET A CA 1
ATOM 618 C C . MET A 1 84 ? 16.029 6.162 -23.481 1.00 61.50 84 MET A C 1
ATOM 620 O O . MET A 1 84 ? 16.735 7.157 -23.757 1.00 61.50 84 MET A O 1
#

Sequence (84 aa):
TIPDGVIADKLAALTPRGTYATVKGAIHFSFLQECKPGGAELLKESGEVDPICADGGSRSRADLHAELVGLIRSDLQRAFKDPM

Foldseek 3Di:
DADPVGDCPVVQVPDPNRDDDDQPFADPLLVDDAADVCRQVVCVVVVNPDVNNDTRDDDHSVRSVVVVCVVVVVSVVVVVVDDD

Radius of gyration: 15.97 Å; chains: 1; bounding box: 40×22×40 Å